Protein AF-A0A3B9MN35-F1 (afdb_monomer)

Radius of gyration: 13.09 Å; Cα contacts (8 Å, |Δi|>4): 129; chains: 1; bounding box: 34×22×37 Å

Sequence (74 aa):
TRTEQGKQYPIYARKKGSVDALEEIVLDQNELAKGFKFFNISAFVPSDDGNLLAYSTDTTGYRQYKLQVKDLRT

Mean predicted aligned error: 2.37 Å

Structure (mmCIF, N/CA/C/O backbone):
data_AF-A0A3B9MN35-F1
#
_entry.id   AF-A0A3B9MN35-F1
#
loop_
_atom_site.group_PDB
_atom_site.id
_atom_site.type_symbol
_atom_site.label_atom_id
_atom_site.label_alt_id
_atom_site.label_comp_id
_atom_site.label_asym_id
_atom_site.label_entity_id
_atom_site.label_seq_id
_atom_site.pdbx_PDB_ins_code
_atom_site.Cartn_x
_atom_site.Cartn_y
_atom_site.Cartn_z
_atom_site.occupancy
_atom_site.B_iso_or_equiv
_atom_site.auth_seq_id
_atom_site.auth_comp_id
_atom_site.auth_asym_id
_atom_site.auth_atom_id
_atom_site.pdbx_PDB_model_num
ATOM 1 N N . THR A 1 1 ? -0.999 5.712 -9.648 1.00 93.31 1 THR A N 1
ATOM 2 C CA . THR A 1 1 ? -2.281 5.413 -8.974 1.00 93.31 1 THR A CA 1
ATOM 3 C C . THR A 1 1 ? -3.409 5.745 -9.924 1.00 93.31 1 THR A C 1
ATOM 5 O O . THR A 1 1 ? -3.199 6.533 -10.839 1.00 93.31 1 THR A O 1
ATOM 8 N N . ARG A 1 2 ? -4.588 5.157 -9.726 1.00 95.88 2 ARG A N 1
ATOM 9 C CA . ARG A 1 2 ? -5.807 5.495 -10.474 1.00 95.88 2 ARG A CA 1
ATOM 10 C C . ARG A 1 2 ? -7.027 5.429 -9.565 1.00 95.88 2 ARG A C 1
ATOM 12 O O . ARG A 1 2 ? -6.980 4.784 -8.520 1.00 95.88 2 ARG A O 1
ATOM 19 N N . THR A 1 3 ? -8.101 6.094 -9.957 1.00 97.31 3 THR A N 1
ATOM 20 C CA . THR A 1 3 ? -9.402 6.031 -9.283 1.00 97.31 3 THR A CA 1
ATOM 21 C C . THR A 1 3 ? -10.420 5.366 -10.201 1.00 97.31 3 THR A C 1
ATOM 23 O O . THR A 1 3 ? -10.265 5.364 -11.422 1.00 97.31 3 THR A O 1
ATOM 26 N N . GLU A 1 4 ? -11.452 4.775 -9.609 1.00 97.31 4 GLU A N 1
ATOM 27 C CA . GLU A 1 4 ? -12.571 4.170 -10.332 1.00 97.31 4 GLU A CA 1
ATOM 28 C C . GLU A 1 4 ? -13.878 4.801 -9.855 1.00 97.31 4 GLU A C 1
ATOM 30 O O . GLU A 1 4 ? -14.048 5.086 -8.666 1.00 97.31 4 GLU A O 1
ATOM 35 N N . GLN A 1 5 ? -14.818 5.020 -10.776 1.00 97.75 5 GLN A N 1
ATOM 36 C CA . GLN A 1 5 ? -16.127 5.564 -10.431 1.00 97.75 5 GLN A CA 1
ATOM 37 C C . GLN A 1 5 ? -16.837 4.650 -9.420 1.00 97.75 5 GLN A C 1
ATOM 39 O O . GLN A 1 5 ? -16.897 3.436 -9.593 1.00 97.75 5 GLN A O 1
ATOM 44 N N . GLY A 1 6 ? -17.378 5.246 -8.354 1.00 97.44 6 GLY A N 1
ATOM 45 C CA . GLY A 1 6 ? -18.063 4.514 -7.283 1.00 97.44 6 GLY A CA 1
ATOM 46 C C . GLY A 1 6 ? -17.137 3.899 -6.226 1.00 97.44 6 GLY A C 1
ATOM 47 O O . GLY A 1 6 ? -17.634 3.337 -5.253 1.00 97.44 6 GLY A O 1
ATOM 48 N N . LYS A 1 7 ? -15.810 4.022 -6.368 1.00 97.75 7 LYS A N 1
ATOM 49 C CA . LYS A 1 7 ? -14.834 3.639 -5.340 1.00 97.75 7 LYS A CA 1
ATOM 50 C C . LYS A 1 7 ? -14.410 4.857 -4.525 1.00 97.75 7 LYS A C 1
ATOM 52 O O . LYS A 1 7 ? -14.269 5.957 -5.055 1.00 97.75 7 LYS A O 1
ATOM 57 N N . GLN A 1 8 ? -14.209 4.652 -3.227 1.00 97.25 8 GLN A N 1
ATOM 58 C CA . GLN A 1 8 ? -13.865 5.730 -2.298 1.00 97.25 8 GLN A CA 1
ATOM 59 C C . GLN A 1 8 ? -12.362 6.035 -2.289 1.00 97.25 8 GLN A C 1
ATOM 61 O O . GLN A 1 8 ? -11.966 7.169 -2.029 1.00 97.25 8 GLN A O 1
ATOM 66 N N . TYR A 1 9 ? -11.525 5.034 -2.566 1.00 98.06 9 TYR A N 1
ATOM 67 C CA . TYR A 1 9 ? -10.076 5.123 -2.433 1.00 98.06 9 TYR A CA 1
ATOM 68 C C . TYR A 1 9 ? -9.349 4.819 -3.752 1.00 98.06 9 TYR A C 1
ATOM 70 O O . TYR A 1 9 ? -9.887 4.109 -4.609 1.00 98.06 9 TYR A O 1
ATOM 78 N N . PRO A 1 10 ? -8.121 5.338 -3.939 1.00 97.88 10 PRO A N 1
ATOM 79 C CA . PRO A 1 10 ? -7.314 5.027 -5.110 1.00 97.88 10 PRO A CA 1
ATOM 80 C C . PRO A 1 10 ? -6.817 3.576 -5.109 1.00 97.88 10 PRO A C 1
ATOM 82 O O . PRO A 1 10 ? -6.661 2.932 -4.072 1.00 97.88 10 PRO A O 1
ATOM 85 N N . ILE A 1 11 ? -6.487 3.096 -6.303 1.00 98.38 11 ILE A N 1
ATOM 86 C CA . ILE A 1 11 ? -5.753 1.854 -6.526 1.00 98.38 11 ILE A CA 1
ATOM 87 C C . ILE A 1 11 ? -4.304 2.218 -6.865 1.00 98.38 11 ILE A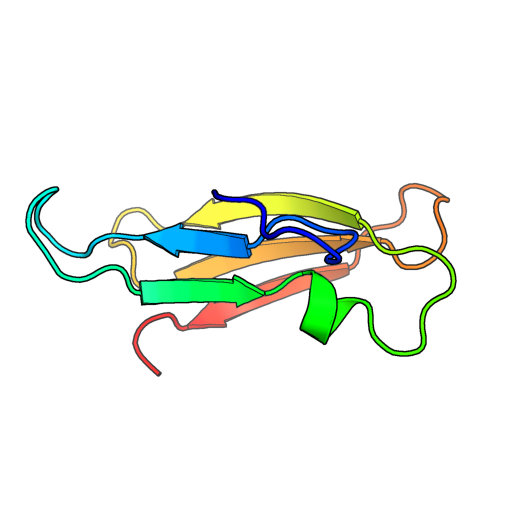 C 1
ATOM 89 O O . ILE A 1 11 ? -4.025 3.045 -7.747 1.00 98.38 11 ILE A O 1
ATOM 93 N N . TYR A 1 12 ? -3.365 1.613 -6.143 1.00 97.81 12 TYR A N 1
ATOM 94 C CA . TYR A 1 12 ? -1.934 1.712 -6.400 1.00 97.81 12 TYR A CA 1
ATOM 95 C C .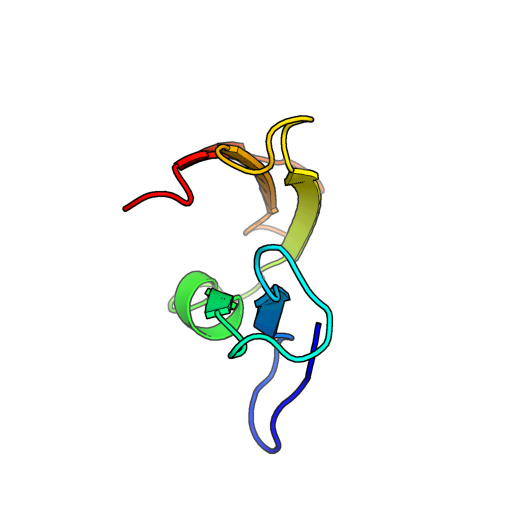 TYR A 1 12 ? -1.553 0.605 -7.366 1.00 97.81 12 TYR A C 1
ATOM 97 O O . TYR A 1 12 ? -1.764 -0.572 -7.085 1.00 97.81 12 TYR A O 1
ATOM 105 N N . ALA A 1 13 ? -0.980 0.990 -8.497 1.00 96.50 13 ALA A N 1
ATOM 106 C CA . ALA A 1 13 ? -0.609 0.079 -9.562 1.00 96.50 13 ALA A CA 1
ATOM 107 C C . ALA A 1 13 ? 0.770 0.441 -10.117 1.00 96.50 13 ALA A C 1
ATOM 109 O O . ALA A 1 13 ? 1.220 1.584 -9.966 1.00 96.50 13 ALA A O 1
ATOM 110 N N . ARG A 1 14 ? 1.428 -0.536 -10.742 1.00 94.69 14 ARG A N 1
ATOM 111 C CA . ARG A 1 14 ? 2.738 -0.393 -11.386 1.00 94.69 14 ARG A CA 1
ATOM 112 C C . ARG A 1 14 ? 2.733 -1.037 -12.767 1.00 94.69 14 ARG A C 1
ATOM 114 O O . ARG A 1 14 ? 1.895 -1.879 -13.054 1.00 94.69 14 ARG A O 1
ATOM 121 N N . LYS A 1 15 ? 3.731 -0.703 -13.577 1.00 95.00 15 LYS A N 1
ATOM 122 C CA . LYS A 1 15 ? 4.092 -1.449 -14.785 1.00 95.00 15 LYS A CA 1
ATOM 123 C C . LYS A 1 15 ? 5.540 -1.899 -14.646 1.00 95.00 15 LYS A C 1
ATOM 125 O O . LYS A 1 15 ? 6.415 -1.068 -14.403 1.00 95.00 15 LYS A O 1
ATOM 130 N N . LYS A 1 16 ? 5.789 -3.208 -14.690 1.00 91.38 16 LYS A N 1
ATOM 131 C CA . LYS A 1 16 ? 7.109 -3.769 -14.373 1.00 91.38 16 LYS A CA 1
ATOM 132 C C . LYS A 1 16 ? 8.030 -3.719 -15.595 1.00 91.38 16 LYS A C 1
ATOM 134 O O . LYS A 1 16 ? 7.689 -4.219 -16.659 1.00 91.38 16 LYS A O 1
ATOM 139 N N . GLY A 1 17 ? 9.210 -3.118 -15.435 1.00 90.44 17 GLY A N 1
ATOM 140 C CA . GLY A 1 17 ? 10.275 -3.079 -16.448 1.00 90.44 17 GLY A CA 1
ATOM 141 C C . GLY A 1 17 ? 10.092 -2.057 -17.578 1.00 90.44 17 GLY A C 1
ATOM 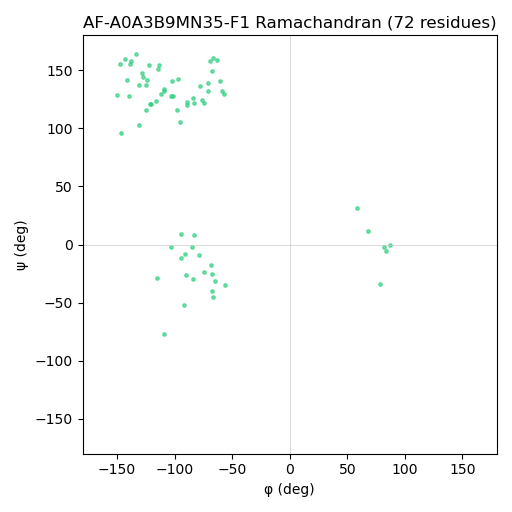142 O O . GLY A 1 17 ? 11.083 -1.495 -18.030 1.00 90.44 17 GLY A O 1
ATOM 143 N N . SER A 1 18 ? 8.861 -1.775 -18.015 1.00 93.38 18 SER A N 1
ATOM 144 C CA . SER A 1 18 ? 8.567 -0.773 -19.053 1.00 93.38 18 SER A CA 1
ATOM 145 C C . SER A 1 18 ? 7.213 -0.093 -18.830 1.00 93.38 18 SER A C 1
ATOM 147 O O . SER A 1 18 ? 6.305 -0.678 -18.245 1.00 93.38 18 SER A O 1
ATOM 149 N N . VAL A 1 19 ? 7.052 1.126 -19.352 1.00 92.69 19 VAL A N 1
ATOM 150 C CA . VAL A 1 19 ? 5.779 1.872 -19.377 1.00 92.69 19 VAL A CA 1
ATOM 151 C C . VAL A 1 19 ? 4.730 1.254 -20.305 1.00 92.69 19 VAL A C 1
ATOM 153 O O . VAL A 1 19 ? 3.541 1.535 -20.150 1.00 92.69 19 VAL A O 1
ATOM 156 N N . ASP A 1 20 ? 5.152 0.386 -21.221 1.00 95.81 20 ASP A N 1
ATOM 157 C CA . ASP A 1 20 ? 4.264 -0.360 -22.118 1.00 95.81 20 ASP A CA 1
ATOM 158 C C . ASP A 1 20 ? 3.848 -1.715 -21.536 1.00 95.81 20 ASP A C 1
ATOM 160 O O . ASP A 1 20 ? 2.969 -2.381 -22.081 1.00 95.81 20 ASP A O 1
ATOM 164 N N . ALA A 1 21 ? 4.449 -2.129 -20.413 1.00 96.31 21 ALA A N 1
ATOM 165 C CA . ALA A 1 21 ? 4.076 -3.370 -19.752 1.00 96.31 21 ALA A CA 1
ATOM 166 C C . ALA A 1 21 ? 2.625 -3.319 -19.248 1.00 96.31 21 ALA A C 1
ATOM 168 O O . ALA A 1 21 ? 2.037 -2.248 -19.038 1.00 96.31 21 ALA A O 1
ATOM 169 N N . LEU A 1 22 ? 2.052 -4.504 -19.034 1.00 96.00 22 LEU A N 1
ATOM 170 C CA . LEU A 1 22 ? 0.736 -4.628 -18.422 1.00 96.00 22 LEU A CA 1
ATOM 171 C C . LEU A 1 22 ? 0.752 -4.014 -17.019 1.00 96.00 22 LEU A C 1
ATOM 173 O O . LEU A 1 22 ? 1.730 -4.121 -16.277 1.00 96.00 22 LEU A O 1
ATOM 177 N N . GLU A 1 23 ? -0.342 -3.338 -16.681 1.00 95.19 23 GLU A N 1
ATOM 178 C CA . GLU A 1 23 ? -0.527 -2.785 -15.346 1.00 95.19 23 GLU A CA 1
ATOM 179 C C . GLU A 1 23 ? -0.779 -3.913 -14.338 1.00 95.19 23 GLU A C 1
ATOM 181 O O . GLU A 1 23 ? -1.627 -4.780 -14.542 1.00 95.19 23 GLU A O 1
ATOM 186 N N . GLU A 1 24 ? -0.058 -3.863 -13.224 1.00 95.19 24 GLU A N 1
ATOM 187 C CA . GLU A 1 24 ? -0.197 -4.746 -12.074 1.00 95.19 24 GLU A CA 1
ATOM 188 C C . GLU A 1 24 ? -0.737 -3.943 -10.887 1.00 95.19 24 GLU A C 1
ATOM 190 O O . GLU A 1 24 ? -0.175 -2.904 -10.520 1.00 95.19 24 GLU A O 1
ATOM 195 N N . ILE A 1 25 ? -1.794 -4.436 -10.237 1.00 96.19 25 ILE A N 1
ATOM 196 C CA . ILE A 1 25 ? -2.293 -3.841 -8.993 1.00 96.19 25 ILE A CA 1
ATOM 197 C C . ILE A 1 25 ? -1.336 -4.198 -7.854 1.00 96.19 25 ILE A C 1
ATOM 199 O O . ILE A 1 25 ? -1.116 -5.363 -7.531 1.00 96.19 25 ILE A O 1
ATOM 203 N N . VAL A 1 26 ? -0.793 -3.169 -7.212 1.00 97.19 26 VAL A N 1
ATOM 204 C CA . VAL A 1 26 ? 0.149 -3.286 -6.098 1.00 97.19 26 VAL A CA 1
ATOM 205 C C . VAL A 1 26 ? -0.593 -3.288 -4.764 1.00 97.19 26 VAL A C 1
ATOM 207 O O . VAL A 1 26 ? -0.407 -4.206 -3.961 1.00 97.19 26 VAL A O 1
ATOM 210 N N . LEU A 1 27 ? -1.462 -2.296 -4.542 1.00 98.00 27 LEU A N 1
ATOM 211 C CA . LEU A 1 27 ? -2.380 -2.223 -3.402 1.00 98.00 27 LEU A CA 1
ATOM 212 C C . LEU A 1 27 ? -3.736 -1.694 -3.874 1.00 98.00 27 LEU A C 1
ATOM 214 O O . LEU A 1 27 ? -3.810 -0.612 -4.457 1.00 98.00 27 LEU A O 1
ATOM 218 N N . ASP A 1 28 ? -4.810 -2.412 -3.559 1.00 98.00 28 ASP A N 1
ATOM 219 C CA . ASP A 1 28 ? -6.164 -1.868 -3.646 1.00 98.00 28 ASP A CA 1
ATOM 220 C C . ASP A 1 28 ? -6.577 -1.341 -2.269 1.00 98.00 28 ASP A C 1
ATOM 222 O O . ASP A 1 28 ? -6.868 -2.107 -1.348 1.00 98.00 28 ASP A O 1
ATOM 226 N N . GLN A 1 29 ? -6.586 -0.016 -2.111 1.00 98.44 29 GLN A N 1
ATOM 227 C CA . GLN A 1 29 ? -6.952 0.601 -0.840 1.00 98.44 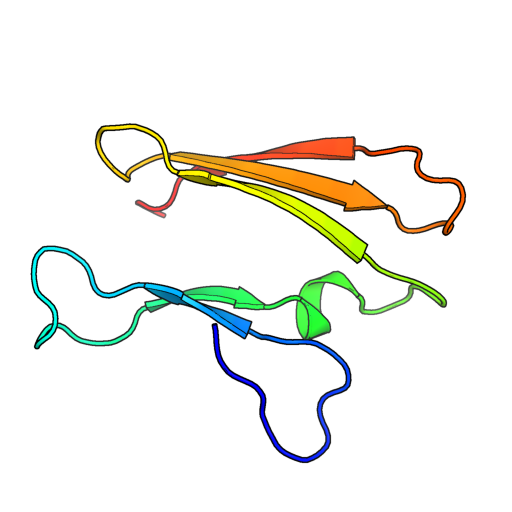29 GLN A CA 1
ATOM 228 C C . GLN A 1 29 ? -8.432 0.382 -0.498 1.00 98.44 29 GLN A C 1
ATOM 230 O O . GLN A 1 29 ? -8.770 0.358 0.681 1.00 98.44 29 GLN A O 1
ATOM 235 N N . ASN A 1 30 ? -9.311 0.172 -1.483 1.00 98.25 30 ASN A N 1
ATOM 236 C CA . ASN A 1 30 ? -10.724 -0.114 -1.226 1.00 98.25 30 ASN A CA 1
ATOM 237 C C . ASN A 1 30 ? -10.897 -1.480 -0.567 1.00 98.25 30 ASN A C 1
ATOM 239 O O . ASN A 1 30 ? -11.701 -1.615 0.350 1.00 98.25 30 ASN A O 1
ATOM 243 N N . GLU A 1 31 ? -10.129 -2.474 -1.014 1.00 98.19 31 GLU A N 1
ATOM 244 C CA . GLU A 1 31 ? -10.122 -3.806 -0.407 1.00 98.19 31 GLU A CA 1
ATOM 245 C C . GLU A 1 31 ? -9.540 -3.764 1.007 1.00 98.19 31 GLU A C 1
ATOM 247 O O . GLU A 1 31 ? -10.143 -4.300 1.935 1.00 98.19 31 GLU A O 1
ATOM 252 N N . LEU A 1 32 ? -8.421 -3.057 1.198 1.00 97.69 32 LEU A N 1
ATOM 253 C CA . LEU A 1 32 ? -7.793 -2.897 2.513 1.00 97.69 32 LEU A CA 1
ATOM 254 C C . LEU A 1 32 ? -8.668 -2.118 3.509 1.00 97.69 32 LEU A C 1
ATOM 256 O O . LEU A 1 32 ? -8.610 -2.377 4.709 1.00 97.69 32 LEU A O 1
ATOM 260 N N . ALA A 1 33 ? -9.482 -1.180 3.022 1.00 98.06 33 ALA A N 1
ATOM 261 C CA . ALA A 1 33 ? -10.361 -0.358 3.846 1.00 98.06 33 ALA A CA 1
ATOM 262 C C . ALA A 1 33 ? -11.645 -1.076 4.298 1.00 98.06 33 ALA A C 1
ATOM 264 O O . ALA A 1 33 ? -12.380 -0.533 5.128 1.00 98.06 33 ALA A O 1
ATOM 265 N N . LYS A 1 34 ? -11.949 -2.278 3.786 1.00 98.00 34 LYS A N 1
ATOM 266 C CA . LYS A 1 34 ? -13.174 -3.007 4.149 1.00 98.00 34 LYS A CA 1
ATOM 267 C C . LYS A 1 34 ? -13.251 -3.242 5.658 1.00 98.00 34 LYS A C 1
ATOM 269 O O . LYS A 1 34 ? -12.322 -3.747 6.277 1.00 98.00 34 LYS A O 1
ATOM 274 N N . GLY A 1 35 ? -14.397 -2.896 6.240 1.00 97.38 35 GLY A N 1
ATOM 275 C CA . GLY A 1 35 ? -14.648 -3.036 7.677 1.00 97.38 35 GLY A CA 1
ATOM 276 C C . GLY A 1 35 ? -14.124 -1.881 8.537 1.00 97.38 35 GLY A C 1
ATOM 277 O O . GLY A 1 35 ? -14.444 -1.835 9.723 1.00 97.38 35 GLY A O 1
ATOM 278 N N . PHE A 1 36 ? -13.397 -0.918 7.964 1.00 97.50 36 PHE A N 1
ATOM 279 C CA . PHE A 1 36 ? -12.943 0.272 8.680 1.00 97.50 36 PHE A CA 1
ATOM 280 C C . PHE A 1 36 ? -13.801 1.493 8.340 1.00 97.50 36 PHE A C 1
ATOM 282 O O . PHE A 1 36 ? -14.176 1.718 7.193 1.00 97.50 36 PHE A O 1
ATOM 289 N N . LYS A 1 37 ? -14.095 2.321 9.351 1.00 96.62 37 LYS A N 1
ATOM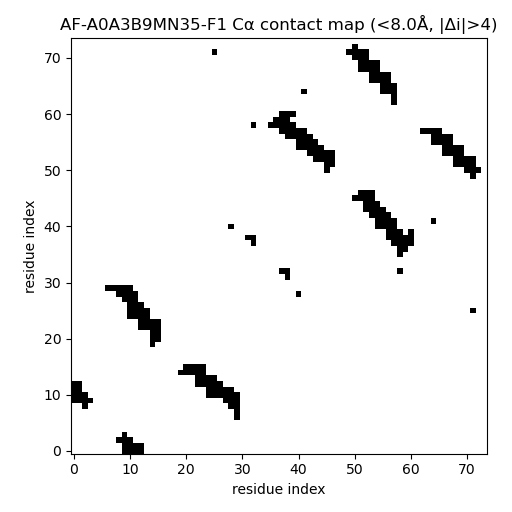 290 C CA . LYS A 1 37 ? -14.786 3.612 9.155 1.00 96.62 37 LYS A CA 1
ATOM 291 C C . LYS A 1 37 ? -13.868 4.680 8.556 1.00 96.62 37 LYS A C 1
ATOM 293 O O . LYS A 1 37 ? -14.345 5.645 7.968 1.00 96.62 37 LYS A O 1
ATOM 298 N N . PHE A 1 38 ? -12.563 4.512 8.737 1.00 97.44 38 PHE A N 1
ATOM 299 C CA . PHE A 1 38 ? -11.513 5.355 8.192 1.00 97.44 38 PHE A CA 1
ATOM 300 C C . PHE A 1 38 ? -10.346 4.468 7.770 1.00 97.44 38 PHE A C 1
ATOM 302 O O . PHE A 1 38 ? -10.010 3.508 8.459 1.00 97.44 38 PHE A O 1
ATOM 309 N N . PHE A 1 39 ? -9.710 4.805 6.655 1.00 98.25 39 PHE A N 1
ATOM 310 C CA . PHE A 1 39 ? -8.514 4.116 6.203 1.00 98.25 39 PHE A CA 1
ATOM 311 C C . PHE A 1 39 ? -7.620 5.072 5.424 1.00 98.25 39 PHE A C 1
ATOM 313 O O . PHE A 1 39 ? -8.065 5.727 4.477 1.00 98.25 39 PHE A O 1
ATOM 320 N N . ASN A 1 40 ? -6.349 5.130 5.795 1.00 98.31 40 ASN A N 1
ATOM 321 C CA . ASN A 1 40 ? -5.331 5.904 5.109 1.00 98.31 40 ASN A CA 1
ATOM 322 C C . ASN A 1 40 ? -4.100 5.036 4.848 1.00 98.31 40 ASN A C 1
ATOM 324 O O . ASN A 1 40 ? -3.663 4.297 5.727 1.00 98.31 40 ASN A O 1
ATOM 328 N N . ILE A 1 41 ? -3.543 5.166 3.646 1.00 98.19 41 ILE A N 1
ATOM 329 C CA . ILE A 1 41 ? -2.182 4.738 3.330 1.00 98.19 41 ILE A CA 1
ATOM 330 C C . ILE A 1 41 ? -1.316 5.996 3.332 1.00 98.19 41 ILE A C 1
ATOM 332 O O . ILE A 1 41 ? -1.665 6.973 2.666 1.00 98.19 41 ILE A O 1
ATOM 336 N N . SER A 1 42 ? -0.213 5.970 4.077 1.00 96.69 42 SER A N 1
ATOM 337 C CA . SER A 1 42 ? 0.693 7.114 4.206 1.00 96.69 42 SER A CA 1
ATOM 338 C C . SER A 1 42 ? 2.010 6.864 3.480 1.00 96.69 42 SER A C 1
ATOM 340 O O . SER A 1 42 ? 2.197 7.346 2.364 1.00 96.69 42 SER A O 1
ATOM 342 N N . ALA A 1 43 ? 2.912 6.067 4.053 1.00 96.81 43 ALA A N 1
ATOM 343 C CA . ALA A 1 43 ? 4.129 5.682 3.351 1.00 96.81 43 ALA A CA 1
ATOM 344 C C . ALA A 1 43 ? 3.793 4.703 2.218 1.00 96.81 43 ALA A C 1
ATOM 346 O O . ALA A 1 43 ? 2.981 3.793 2.398 1.00 96.81 43 ALA A O 1
ATOM 347 N N .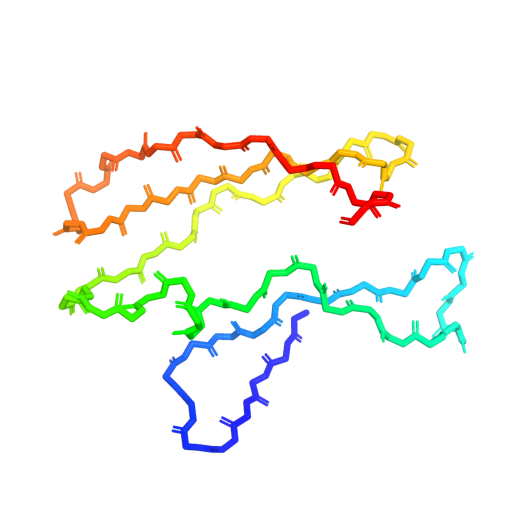 PHE A 1 44 ? 4.447 4.877 1.071 1.00 97.75 44 PHE A N 1
ATOM 348 C CA . PHE A 1 44 ? 4.429 3.949 -0.058 1.00 97.75 44 PHE A CA 1
ATOM 349 C C . PHE A 1 44 ? 5.802 4.012 -0.729 1.00 97.75 44 PHE A C 1
ATOM 351 O O . PHE A 1 44 ? 6.083 4.923 -1.505 1.00 97.75 44 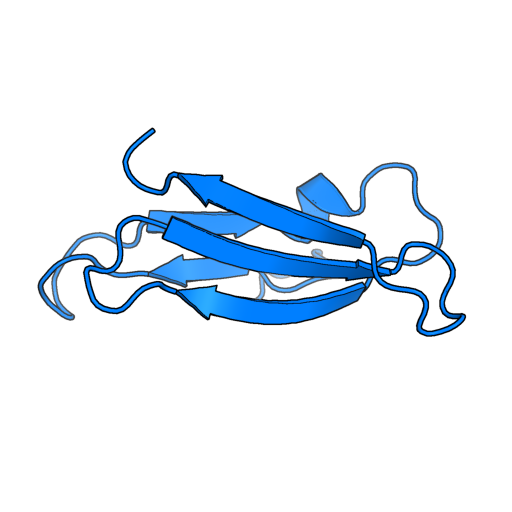PHE A O 1
ATOM 358 N N . VAL A 1 45 ? 6.683 3.086 -0.362 1.00 98.19 45 VAL A N 1
ATOM 359 C CA . VAL A 1 45 ? 8.096 3.109 -0.745 1.00 98.19 45 VAL A CA 1
ATOM 360 C C . VAL A 1 45 ? 8.481 1.735 -1.297 1.00 98.19 45 VAL A C 1
ATOM 362 O O . VAL A 1 45 ? 8.628 0.787 -0.518 1.00 98.19 45 VAL A O 1
ATOM 365 N N . PRO A 1 46 ? 8.589 1.577 -2.628 1.00 97.00 46 PRO A N 1
ATOM 366 C CA . PRO A 1 46 ? 9.161 0.369 -3.208 1.00 97.00 46 PRO A CA 1
ATOM 367 C C . PRO A 1 46 ? 10.659 0.279 -2.878 1.00 97.00 46 PRO A C 1
ATOM 369 O O . PRO A 1 46 ? 11.323 1.305 -2.743 1.00 97.00 46 PRO A O 1
ATOM 372 N N . SER A 1 47 ? 11.190 -0.937 -2.757 1.00 98.00 47 SER A N 1
ATOM 373 C CA . SER A 1 47 ? 12.636 -1.168 -2.683 1.00 98.00 47 SER A CA 1
ATOM 374 C C . SER A 1 47 ? 13.323 -0.808 -4.001 1.00 98.00 47 SER A C 1
ATOM 376 O O . SER A 1 47 ? 12.679 -0.778 -5.051 1.00 98.00 47 SER A O 1
ATOM 378 N N . ASP A 1 48 ? 14.638 -0.592 -3.958 1.00 96.88 48 ASP A N 1
ATOM 379 C CA . ASP A 1 48 ? 15.440 -0.208 -5.131 1.00 96.88 48 ASP A CA 1
ATOM 380 C C . ASP A 1 48 ? 15.321 -1.209 -6.290 1.00 96.88 48 ASP A C 1
ATOM 382 O O . ASP A 1 48 ? 15.298 -0.830 -7.459 1.00 96.88 48 ASP A O 1
ATOM 386 N N . ASP A 1 49 ? 15.193 -2.497 -5.968 1.00 95.81 49 ASP A N 1
ATOM 387 C CA . ASP A 1 49 ? 14.989 -3.576 -6.937 1.00 95.81 49 ASP A CA 1
ATOM 388 C C . ASP A 1 49 ? 13.510 -3.791 -7.326 1.00 95.81 49 ASP A C 1
ATOM 390 O O . ASP A 1 49 ? 13.192 -4.653 -8.147 1.00 95.81 49 ASP A O 1
ATOM 394 N N . GLY A 1 50 ? 12.590 -3.032 -6.725 1.00 94.81 50 GLY A N 1
ATOM 395 C CA . GLY A 1 50 ? 11.151 -3.089 -6.964 1.00 94.81 50 GLY A CA 1
ATOM 396 C C . GLY A 1 50 ? 10.461 -4.377 -6.501 1.00 94.81 50 GLY A C 1
ATOM 397 O O . GLY A 1 50 ? 9.308 -4.613 -6.882 1.00 94.81 50 GLY A O 1
ATOM 398 N N . ASN A 1 51 ? 11.130 -5.228 -5.717 1.00 96.50 51 ASN A N 1
ATOM 399 C CA . ASN A 1 51 ? 10.580 -6.511 -5.270 1.00 96.50 51 ASN A CA 1
ATOM 400 C C . ASN A 1 51 ? 9.820 -6.420 -3.949 1.00 96.50 51 ASN A C 1
ATOM 402 O O . ASN A 1 51 ? 8.922 -7.223 -3.725 1.00 96.50 51 ASN A O 1
ATOM 406 N N . LEU A 1 52 ? 10.142 -5.459 -3.087 1.00 98.19 52 LEU A N 1
ATOM 407 C CA . LEU A 1 52 ? 9.453 -5.231 -1.823 1.00 98.19 52 LEU A CA 1
ATOM 408 C C . LEU A 1 52 ? 8.746 -3.877 -1.848 1.00 98.19 52 LEU A C 1
ATOM 410 O O . LEU A 1 52 ? 9.185 -2.931 -2.498 1.00 98.19 52 LEU A O 1
ATOM 414 N N . LEU A 1 53 ? 7.653 -3.774 -1.101 1.00 98.44 53 LEU A N 1
ATOM 415 C CA . LEU A 1 53 ? 6.964 -2.520 -0.831 1.00 98.44 53 LEU A CA 1
ATOM 416 C C . LEU A 1 53 ? 6.842 -2.320 0.671 1.00 98.44 53 LEU A C 1
ATOM 418 O O . LEU A 1 53 ? 6.108 -3.060 1.325 1.00 98.44 53 LEU A O 1
ATOM 422 N N . ALA A 1 54 ? 7.485 -1.281 1.192 1.00 98.69 54 ALA A N 1
ATOM 423 C CA . ALA A 1 54 ? 7.163 -0.748 2.504 1.00 98.69 54 ALA A CA 1
ATOM 424 C C . ALA A 1 54 ? 5.977 0.214 2.369 1.00 98.69 54 ALA A C 1
ATOM 426 O O . ALA A 1 54 ? 6.037 1.193 1.623 1.00 98.69 54 ALA A O 1
ATOM 427 N N . TYR A 1 55 ? 4.890 -0.050 3.085 1.00 98.56 55 TYR A N 1
ATOM 428 C CA . TYR A 1 55 ? 3.749 0.858 3.149 1.00 98.56 55 TYR A CA 1
ATOM 429 C C . TYR A 1 55 ? 3.205 0.939 4.566 1.00 98.56 55 TYR A C 1
ATOM 431 O O . TYR A 1 55 ? 3.415 0.033 5.372 1.00 98.56 55 TYR A O 1
ATOM 439 N N . SER A 1 56 ? 2.540 2.042 4.895 1.00 98.62 56 SER A N 1
ATOM 440 C CA . SER A 1 56 ? 1.991 2.233 6.234 1.00 98.62 56 SER A CA 1
ATOM 441 C C . SER A 1 56 ? 0.515 2.589 6.209 1.00 98.62 56 SER A C 1
ATOM 443 O O . SER A 1 56 ? 0.052 3.292 5.312 1.00 98.62 56 SER A O 1
ATOM 445 N N . THR A 1 57 ? -0.224 2.083 7.196 1.00 98.56 57 THR A N 1
ATOM 446 C CA . THR A 1 57 ? -1.684 2.211 7.277 1.00 98.56 57 THR A CA 1
ATOM 447 C C . THR A 1 57 ? -2.129 2.834 8.593 1.00 98.56 57 THR A C 1
ATOM 449 O O . THR A 1 57 ? -1.618 2.474 9.652 1.00 98.56 57 THR A O 1
ATOM 452 N N . ASP A 1 58 ? -3.095 3.749 8.528 1.00 98.56 58 ASP A N 1
ATOM 453 C CA . ASP A 1 58 ? -3.837 4.272 9.679 1.00 98.56 58 ASP A CA 1
ATOM 454 C C . ASP A 1 58 ? -5.327 3.971 9.486 1.00 98.56 58 ASP A C 1
ATOM 456 O O . ASP A 1 58 ? -5.942 4.379 8.501 1.00 98.56 58 ASP A O 1
ATOM 460 N N . THR A 1 59 ? -5.900 3.238 10.435 1.00 98.19 59 THR A N 1
ATOM 461 C CA . THR A 1 59 ? -7.313 2.820 10.434 1.00 98.19 59 THR A CA 1
ATOM 462 C C . THR A 1 59 ? -8.177 3.648 11.387 1.00 98.19 59 THR A C 1
ATOM 464 O O . THR A 1 59 ? -9.387 3.452 11.483 1.00 98.19 59 THR A O 1
ATOM 467 N N . THR A 1 60 ? -7.555 4.579 12.109 1.00 96.81 60 THR A N 1
ATOM 468 C CA . THR A 1 60 ? -8.165 5.339 13.204 1.00 96.81 60 THR A CA 1
ATOM 469 C C . THR A 1 60 ? -8.279 6.830 12.903 1.00 96.81 60 THR 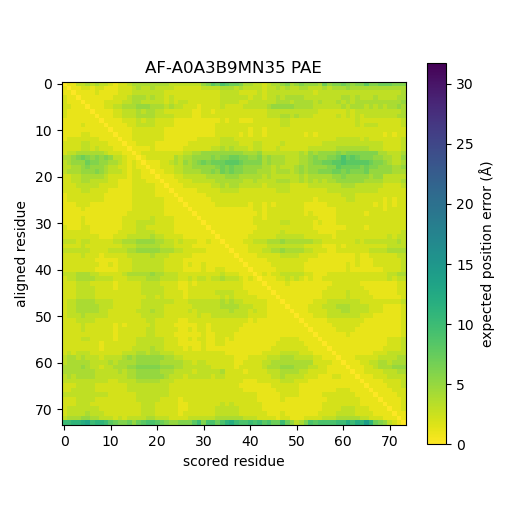A C 1
ATOM 471 O O . THR A 1 60 ? -9.181 7.485 13.417 1.00 96.81 60 THR A O 1
ATOM 474 N N . GLY A 1 61 ? -7.381 7.370 12.074 1.00 96.50 61 GLY A N 1
ATOM 475 C CA . GLY A 1 61 ? -7.267 8.801 11.793 1.00 96.50 61 GLY A CA 1
ATOM 476 C C . GLY A 1 61 ? -6.381 9.559 12.785 1.00 96.50 61 GLY A C 1
ATOM 477 O O . GLY A 1 61 ? -6.174 10.762 12.622 1.00 96.50 61 GLY A O 1
ATOM 478 N N . TYR A 1 62 ? -5.821 8.883 13.794 1.00 97.31 62 TYR A N 1
ATOM 479 C CA . TYR A 1 62 ? -4.933 9.490 14.790 1.00 97.31 62 TYR A CA 1
ATOM 480 C C . TYR A 1 62 ? -3.478 9.613 14.326 1.00 97.31 62 TYR A C 1
ATOM 482 O O . TYR A 1 62 ? -2.614 9.970 15.128 1.00 97.31 62 TYR A O 1
ATOM 490 N N . ARG A 1 63 ? -3.184 9.333 13.046 1.00 95.69 63 ARG A N 1
ATOM 491 C CA . ARG A 1 63 ? -1.825 9.349 12.479 1.00 95.69 63 ARG A CA 1
ATOM 492 C C . ARG A 1 63 ? -0.882 8.391 13.210 1.00 95.69 63 ARG A C 1
ATOM 494 O O . ARG A 1 63 ? 0.320 8.633 13.309 1.00 95.69 63 ARG A O 1
ATOM 501 N N . GLN A 1 64 ? -1.445 7.301 13.720 1.00 96.88 64 GLN A N 1
ATOM 502 C CA . GLN A 1 64 ? -0.707 6.163 14.243 1.00 96.88 64 GLN A CA 1
ATOM 503 C C . GLN A 1 64 ? -0.670 5.113 13.148 1.00 96.88 64 GLN A C 1
ATOM 505 O O . GLN A 1 64 ? -1.710 4.613 12.719 1.00 96.88 64 GLN A O 1
ATOM 510 N N . TYR A 1 65 ? 0.532 4.818 12.670 1.00 98.00 65 TYR A N 1
ATOM 511 C CA . TYR A 1 65 ? 0.695 4.006 11.479 1.00 98.00 65 TYR A CA 1
ATOM 512 C C . TYR A 1 65 ? 1.241 2.630 11.819 1.00 98.00 65 TYR A C 1
ATOM 514 O O . TYR A 1 65 ? 2.238 2.493 12.527 1.00 98.00 65 TYR A O 1
ATOM 522 N N . LYS A 1 66 ? 0.624 1.607 11.236 1.00 98.31 66 LYS A N 1
ATOM 523 C CA . LYS A 1 66 ? 1.201 0.271 11.161 1.00 98.31 66 LYS A CA 1
ATOM 524 C C . LYS A 1 66 ? 2.031 0.173 9.888 1.00 98.31 66 LYS A C 1
ATOM 526 O O . LYS A 1 66 ? 1.483 0.333 8.802 1.00 98.31 66 LYS A O 1
ATOM 531 N N . LEU A 1 67 ? 3.329 -0.091 10.023 1.00 98.25 67 LEU A N 1
ATOM 532 C CA . LEU A 1 67 ? 4.208 -0.408 8.898 1.00 98.25 67 LEU A CA 1
ATOM 533 C C . LEU A 1 67 ? 3.991 -1.862 8.459 1.00 98.25 67 LEU A C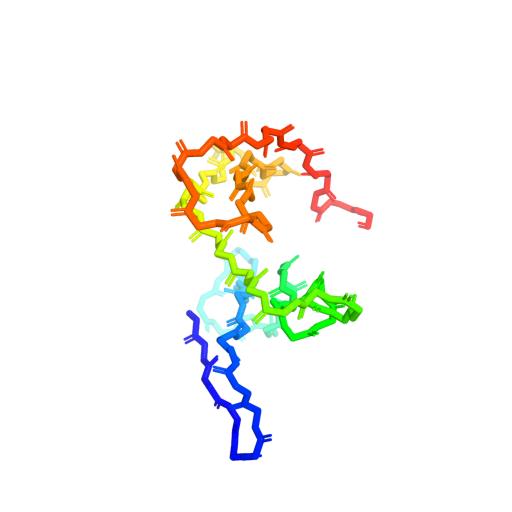 1
ATOM 535 O O . LEU A 1 67 ? 3.921 -2.769 9.290 1.00 98.25 67 LEU A O 1
ATOM 539 N N . GLN A 1 68 ? 3.921 -2.077 7.153 1.00 98.19 68 GLN A N 1
ATOM 540 C CA . GLN A 1 68 ? 3.896 -3.381 6.508 1.00 98.19 68 GLN A CA 1
ATOM 541 C C . GLN A 1 68 ? 4.963 -3.433 5.412 1.00 98.19 68 GLN A C 1
ATOM 543 O O . GLN A 1 68 ? 5.235 -2.433 4.749 1.00 98.19 68 GLN A O 1
ATOM 548 N N . VAL A 1 69 ? 5.526 -4.620 5.193 1.00 98.19 69 VAL A N 1
ATOM 549 C CA . VAL A 1 69 ? 6.346 -4.921 4.017 1.00 98.19 69 VAL A CA 1
ATOM 550 C C . VAL A 1 69 ? 5.633 -6.005 3.218 1.00 98.19 69 VAL A C 1
ATOM 552 O O . VAL A 1 69 ? 5.302 -7.054 3.768 1.00 98.19 69 VAL A O 1
ATOM 555 N N . LYS A 1 70 ? 5.356 -5.738 1.941 1.00 97.56 70 LYS A N 1
ATOM 556 C CA . LYS A 1 70 ? 4.747 -6.687 1.002 1.00 97.56 70 LYS A CA 1
ATOM 557 C C . LYS A 1 70 ? 5.784 -7.122 -0.028 1.00 97.56 70 LYS A C 1
ATOM 559 O O . LYS A 1 70 ? 6.446 -6.271 -0.615 1.00 97.56 70 LYS A O 1
ATOM 564 N N . ASP A 1 71 ? 5.888 -8.424 -0.265 1.00 97.62 71 ASP A N 1
ATOM 565 C CA . ASP A 1 71 ? 6.614 -8.958 -1.417 1.00 97.62 71 ASP A CA 1
ATOM 566 C C . ASP A 1 71 ? 5.758 -8.777 -2.678 1.00 97.62 71 ASP A C 1
ATOM 568 O O . ASP A 1 71 ? 4.597 -9.172 -2.710 1.00 97.62 71 ASP A O 1
ATOM 572 N N . LEU A 1 72 ? 6.307 -8.117 -3.694 1.00 96.19 72 LEU A N 1
ATOM 573 C CA . LEU A 1 72 ? 5.654 -7.836 -4.972 1.00 96.19 72 LEU A CA 1
ATOM 574 C C . LEU A 1 72 ? 5.974 -8.888 -6.044 1.00 96.19 72 LEU A C 1
ATOM 576 O O . LEU A 1 72 ? 5.695 -8.663 -7.226 1.00 96.19 72 LEU A O 1
ATOM 580 N N . ARG A 1 73 ? 6.620 -9.994 -5.667 1.00 93.88 73 ARG A N 1
ATOM 581 C CA . ARG A 1 73 ? 6.862 -11.155 -6.535 1.00 93.88 73 ARG A CA 1
ATOM 582 C C . ARG A 1 73 ? 5.784 -12.230 -6.380 1.00 93.88 73 ARG A C 1
ATOM 584 O O . ARG A 1 73 ? 5.754 -13.145 -7.198 1.00 93.88 73 ARG A O 1
ATOM 591 N N . THR A 1 74 ? 4.942 -12.112 -5.351 1.00 83.88 74 THR A N 1
ATOM 592 C CA . THR A 1 74 ? 3.863 -13.044 -4.991 1.00 83.88 74 THR A CA 1
ATOM 593 C C . THR A 1 74 ? 2.518 -12.343 -4.947 1.00 83.88 74 THR A C 1
ATOM 595 O O . THR A 1 74 ? 2.444 -11.278 -4.287 1.00 83.88 74 THR A O 1
#

Nearest PDB structures (foldseek):
  7yx7-assembly1_A  TM=9.341E-01  e=1.323E-03  Serratia proteamaculans
  7ywp-assembly1_A  TM=9.371E-01  e=2.430E-03  Serratia proteamaculans
  7ne4-assembly1_A  TM=9.308E-01  e=4.464E-03  Serratia proteamaculans
  7ne5-assembly1_A  TM=9.353E-01  e=8.714E-03  Serratia proteamaculans
  7zjz-assembly1_A  TM=9.395E-01  e=1.418E-02  Serratia proteamaculans

Solvent-accessible surface area (backbone atoms only — not comparable to full-atom values): 4599 Å² total; per-residue (Å²): 106,48,77,53,92,95,54,95,45,52,35,38,52,47,47,72,98,38,92,84,41,70,78,42,82,74,44,55,45,55,69,71,30,62,95,48,97,38,68,44,76,72,52,78,45,66,41,96,86,58,46,40,32,42,33,24,38,23,62,79,77,79,82,59,66,50,80,46,76,44,63,67,84,109

Secondary structure (DSSP, 8-state):
-B--TT-SSPEEEEESSSTTSPEEEEEEHHHHTTT-S--EEEEEEE-TTSSEEEEEEESSSSS--EEEEEES--

Foldseek 3Di:
DADDPPADDDFDWDAPPDPPHDIDTPDDQSVVLPPAPDKDKDDWDADPVRQKTWIWMDRDPPPPTDIDIDGPVD

pLDDT: mean 96.76, std 2.26, range [83.88, 98.69]